Protein AF-X1MPS3-F1 (afdb_monomer_lite)

Foldseek 3Di:
DPPPLLVLLLVVVVPDPPVPDDPVSVVSLVVVLVVQVVPVVQPVLNDSVSSVVVVVVVVVVVVVVVVVVVVVVVVVVVVVVVD

Sequence (83 aa):
MSNNIFKEAKQLLATKPVEEMTEGEVLKVKVVVSLLDILPEFKGLTTLEGLENLDQRLEMMQLLVRLARLLNLLIWLQSLKVR

Secondary structure (DSSP, 8-state):
----HHHHHHHHHHHS-GGGS-HHHHHHHHHHHHHHHHSGGGGGGGSHHHHHHHHHHHHHHHHHHHHHHHHHHHHHHHHHHT-

Organism: NCBI:txid412755

pLDDT: mean 72.01, std 12.5, range [40.25, 92.38]

Structure (mmCIF, N/CA/C/O backbone):
data_AF-X1MPS3-F1
#
_entry.id   AF-X1MPS3-F1
#
loop_
_atom_site.group_PDB
_atom_site.id
_atom_site.type_symbol
_atom_site.label_atom_id
_atom_site.label_alt_id
_atom_site.label_comp_id
_atom_site.label_asym_id
_atom_site.label_entity_id
_atom_site.label_seq_id
_atom_site.pdbx_PDB_ins_code
_atom_site.Cartn_x
_atom_site.Cartn_y
_atom_site.Cartn_z
_atom_site.occupancy
_atom_site.B_iso_or_equiv
_atom_site.auth_seq_id
_atom_site.auth_comp_id
_atom_site.auth_asym_id
_atom_site.auth_atom_id
_atom_site.pdbx_PDB_model_num
ATOM 1 N N . MET A 1 1 ? 3.828 17.013 -2.918 1.00 40.25 1 MET A N 1
ATOM 2 C CA . MET A 1 1 ? 3.169 16.050 -2.012 1.00 40.25 1 MET A CA 1
ATOM 3 C C . MET A 1 1 ? 2.579 14.945 -2.866 1.00 40.25 1 MET A C 1
ATOM 5 O O . MET A 1 1 ? 1.773 15.240 -3.734 1.00 40.25 1 MET A O 1
ATOM 9 N N . SER A 1 2 ? 3.060 13.710 -2.723 1.00 40.72 2 SER A N 1
ATOM 10 C CA . SER A 1 2 ? 2.457 12.553 -3.392 1.00 40.72 2 SER A CA 1
ATOM 11 C C . SER A 1 2 ? 1.279 12.107 -2.532 1.00 40.72 2 SER A C 1
ATOM 13 O O . SER A 1 2 ? 1.506 11.441 -1.526 1.00 40.72 2 SER A O 1
ATOM 15 N N . ASN A 1 3 ? 0.057 12.513 -2.890 1.00 55.97 3 ASN A N 1
ATOM 16 C CA . ASN A 1 3 ? -1.176 12.057 -2.236 1.00 55.97 3 ASN A CA 1
ATOM 17 C C . ASN A 1 3 ? -1.384 10.576 -2.562 1.00 55.97 3 ASN A C 1
ATOM 19 O O . ASN A 1 3 ? -2.086 10.216 -3.506 1.00 55.97 3 ASN A O 1
ATOM 23 N N . ASN A 1 4 ? -0.690 9.710 -1.826 1.00 70.50 4 ASN A N 1
ATOM 24 C CA . ASN A 1 4 ? -0.879 8.277 -1.928 1.00 70.50 4 ASN A CA 1
ATOM 25 C C . ASN A 1 4 ? -2.110 7.916 -1.089 1.00 70.50 4 ASN A C 1
ATOM 27 O O . ASN A 1 4 ? -2.018 7.759 0.127 1.00 70.50 4 ASN A O 1
ATOM 31 N N . ILE A 1 5 ? -3.260 7.808 -1.755 1.00 69.75 5 ILE A N 1
ATOM 32 C CA . ILE A 1 5 ? -4.552 7.414 -1.174 1.00 69.75 5 ILE A CA 1
ATOM 33 C C . ILE A 1 5 ? -4.454 6.143 -0.306 1.00 69.75 5 ILE A C 1
ATOM 35 O O . ILE A 1 5 ? -5.150 6.035 0.700 1.00 69.75 5 ILE A O 1
ATOM 39 N N . PHE A 1 6 ? -3.530 5.229 -0.622 1.00 67.12 6 PHE A N 1
ATOM 40 C CA . PHE A 1 6 ? -3.258 4.029 0.174 1.00 67.12 6 PHE A CA 1
ATOM 41 C C . PHE A 1 6 ? -2.615 4.347 1.535 1.00 67.12 6 PHE A C 1
ATOM 43 O O . PHE A 1 6 ? -2.980 3.753 2.549 1.00 67.12 6 PHE A O 1
ATOM 50 N N . LYS A 1 7 ? -1.703 5.326 1.584 1.00 70.81 7 LYS A N 1
ATOM 51 C CA . LYS A 1 7 ? -1.032 5.776 2.817 1.00 70.81 7 LYS A CA 1
ATOM 52 C C . LYS A 1 7 ? -2.002 6.511 3.742 1.00 70.81 7 LYS A C 1
ATOM 54 O O . LYS A 1 7 ? -1.987 6.286 4.949 1.00 70.81 7 LYS A O 1
ATOM 59 N N . GLU A 1 8 ? -2.885 7.325 3.163 1.00 76.12 8 GLU A N 1
ATOM 60 C CA . GLU A 1 8 ? -3.961 8.002 3.896 1.00 76.12 8 GLU A CA 1
ATOM 61 C C . GLU A 1 8 ? -4.970 7.000 4.476 1.00 76.12 8 GLU A C 1
ATOM 63 O O . GLU A 1 8 ? -5.304 7.081 5.656 1.00 76.12 8 GLU A O 1
ATOM 68 N N . ALA A 1 9 ? -5.411 6.016 3.684 1.00 72.06 9 ALA A N 1
ATOM 69 C CA . ALA A 1 9 ? -6.324 4.975 4.157 1.00 72.06 9 ALA A CA 1
ATOM 70 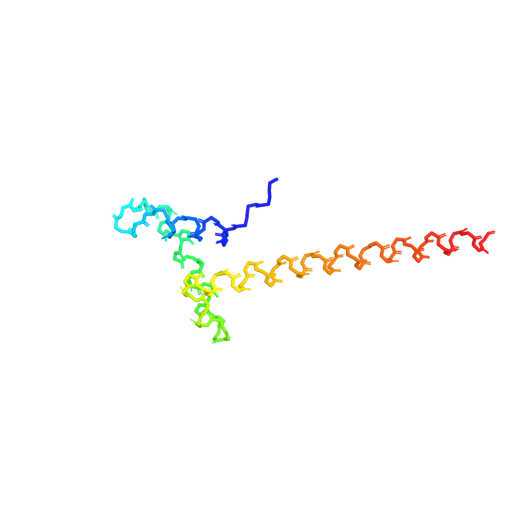C C . ALA A 1 9 ? -5.699 4.110 5.268 1.00 72.06 9 ALA A C 1
ATOM 72 O O . ALA A 1 9 ? -6.370 3.809 6.255 1.00 72.06 9 ALA A O 1
ATOM 73 N N . LYS A 1 10 ? -4.403 3.774 5.160 1.00 72.12 10 LYS A N 1
ATOM 74 C CA . LYS A 1 10 ? -3.659 3.063 6.214 1.00 72.12 10 LYS A CA 1
ATOM 75 C C . LYS A 1 10 ? -3.599 3.876 7.510 1.00 72.12 10 LYS A C 1
ATOM 77 O O . LYS A 1 10 ? -3.861 3.333 8.579 1.00 72.12 10 LYS A O 1
ATOM 82 N N . GLN A 1 11 ? -3.262 5.165 7.429 1.00 78.88 11 GLN A N 1
ATOM 83 C CA . GLN A 1 11 ? -3.214 6.035 8.608 1.00 78.88 11 GLN A CA 1
ATOM 84 C C . GLN A 1 11 ? -4.576 6.155 9.289 1.00 78.88 11 GLN A C 1
ATOM 86 O O . GLN A 1 11 ? -4.633 6.085 10.514 1.00 78.88 11 GLN A O 1
ATOM 91 N N . LEU A 1 12 ? -5.655 6.287 8.514 1.00 79.50 12 LEU A N 1
ATOM 92 C CA . LEU A 1 12 ? -7.019 6.370 9.038 1.00 79.50 12 LEU A CA 1
ATOM 93 C C . LEU A 1 12 ? -7.417 5.100 9.796 1.00 79.50 12 LEU A C 1
ATOM 95 O O . LEU A 1 12 ? -7.849 5.195 10.940 1.00 79.50 12 LEU A O 1
ATOM 99 N N . LEU A 1 13 ? -7.189 3.922 9.207 1.00 73.12 13 LEU A N 1
ATOM 100 C CA . LEU A 1 13 ? -7.457 2.633 9.859 1.00 73.12 13 LEU A CA 1
ATOM 101 C C . LEU A 1 13 ? -6.609 2.399 11.119 1.00 73.12 13 LEU A C 1
ATOM 103 O O . LEU A 1 13 ? -7.045 1.698 12.026 1.00 73.12 13 LEU A O 1
ATOM 107 N N . ALA A 1 14 ? -5.404 2.971 11.183 1.00 76.19 14 ALA A N 1
ATOM 108 C CA . ALA A 1 14 ? -4.515 2.837 12.335 1.00 76.19 14 ALA A CA 1
ATOM 109 C C . ALA A 1 14 ? -4.842 3.807 13.485 1.00 76.19 14 ALA A C 1
ATOM 111 O O . ALA A 1 14 ? -4.427 3.559 14.615 1.00 76.19 14 ALA A O 1
ATOM 112 N N . THR A 1 15 ? -5.530 4.922 13.213 1.00 81.56 15 THR A N 1
ATOM 113 C CA . THR A 1 15 ? -5.771 5.979 14.215 1.00 81.56 15 THR A CA 1
ATOM 114 C C . THR A 1 15 ? -7.143 5.920 14.858 1.00 81.56 15 THR A C 1
ATOM 116 O O . THR A 1 15 ? -7.267 6.320 16.013 1.00 81.56 15 THR A O 1
ATOM 119 N N . LYS A 1 16 ? -8.166 5.449 14.143 1.00 78.00 16 LYS A N 1
ATOM 120 C CA . LYS A 1 16 ? -9.529 5.376 14.672 1.00 78.00 16 LYS A CA 1
ATOM 121 C C . LYS A 1 16 ? -10.322 4.241 14.028 1.00 78.00 16 LYS A C 1
ATOM 123 O O . LYS A 1 16 ? -10.072 3.909 12.866 1.00 78.00 16 LYS A O 1
ATOM 128 N N . PRO A 1 17 ? -11.271 3.642 14.761 1.00 75.00 17 PRO A N 1
ATOM 129 C CA . PRO A 1 17 ? -12.147 2.622 14.210 1.00 75.00 17 PRO A CA 1
ATOM 130 C C . PRO A 1 17 ? -13.125 3.237 13.194 1.00 75.00 17 PRO A C 1
ATOM 132 O O . PRO A 1 17 ? -13.378 4.444 13.193 1.00 75.00 17 PRO A O 1
ATOM 135 N N . VAL A 1 18 ? -13.653 2.412 12.284 1.00 70.88 18 VAL A N 1
ATOM 136 C CA . VAL A 1 18 ? -14.467 2.876 11.143 1.00 70.88 18 VAL A CA 1
ATOM 137 C C . VAL A 1 18 ? -15.755 3.567 11.602 1.00 70.88 18 VAL A C 1
ATOM 139 O O . VAL A 1 18 ? -16.232 4.463 10.908 1.00 70.88 18 VAL A O 1
ATOM 142 N N . GLU A 1 19 ? -16.291 3.222 12.778 1.00 72.88 19 GLU A N 1
ATOM 143 C CA . GLU A 1 19 ? -17.490 3.865 13.331 1.00 72.88 19 GLU A CA 1
ATOM 144 C C . GLU A 1 19 ? -17.270 5.340 13.713 1.00 72.88 19 GLU A C 1
ATOM 146 O O . GLU A 1 19 ? -18.226 6.110 13.761 1.00 72.88 19 GLU A O 1
ATOM 151 N N . GLU A 1 20 ? -16.021 5.749 13.950 1.00 78.25 20 GLU A N 1
ATOM 152 C CA . GLU A 1 20 ? -15.638 7.124 14.306 1.00 78.25 20 GLU A CA 1
ATOM 153 C C . GLU A 1 20 ? -15.144 7.937 13.093 1.00 78.25 20 GLU A C 1
ATOM 155 O O . GLU A 1 20 ? -14.714 9.090 13.218 1.00 78.25 20 GLU A O 1
ATOM 160 N N . MET A 1 21 ? -15.168 7.343 11.897 1.00 81.88 21 MET A N 1
ATOM 161 C CA . MET A 1 21 ? -14.743 7.999 10.665 1.00 81.88 21 MET A CA 1
ATOM 162 C C . MET A 1 21 ? -15.867 8.838 10.058 1.00 81.88 21 MET A C 1
ATOM 164 O O . MET A 1 21 ? -17.036 8.458 10.038 1.00 81.88 21 MET A O 1
ATOM 168 N N . THR A 1 22 ? -15.498 9.981 9.487 1.00 84.31 22 THR A N 1
ATOM 169 C CA . THR A 1 22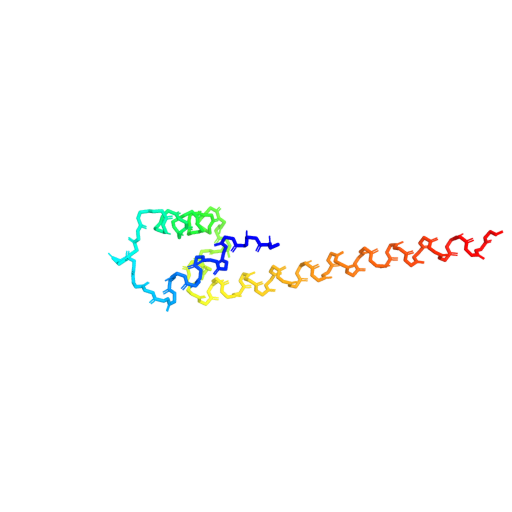 ? -16.413 10.785 8.673 1.00 84.31 22 THR A CA 1
ATOM 170 C C . THR A 1 22 ? -16.727 10.077 7.359 1.00 84.31 22 THR A C 1
ATOM 172 O O . THR A 1 22 ? -15.941 9.275 6.852 1.00 84.31 22 THR A O 1
ATOM 175 N N . GLU A 1 23 ? -17.857 10.420 6.748 1.00 75.19 23 GLU A N 1
ATOM 176 C CA . GLU A 1 23 ? -18.329 9.788 5.511 1.00 75.19 23 GLU A CA 1
ATOM 177 C C . GLU A 1 23 ? -17.286 9.843 4.375 1.00 75.19 23 GLU A C 1
ATOM 179 O O . GLU A 1 23 ? -17.093 8.867 3.651 1.00 75.19 23 GLU A O 1
ATOM 184 N N . GLY A 1 24 ? -16.532 10.946 4.275 1.00 75.75 24 GLY A 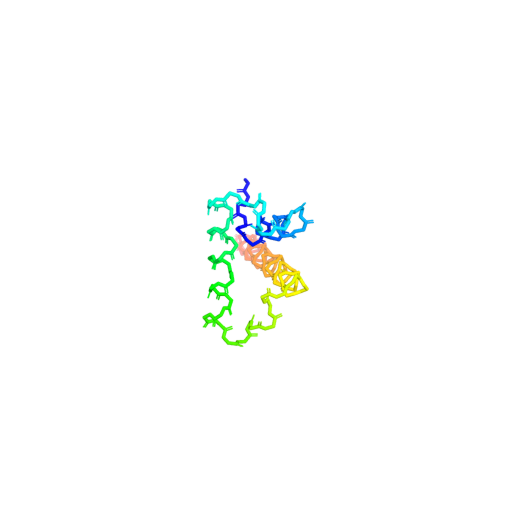N 1
ATOM 185 C CA . GLY A 1 24 ? -15.447 11.103 3.300 1.00 75.75 24 GLY A CA 1
ATOM 186 C C . GLY A 1 24 ? -14.220 10.223 3.576 1.00 75.75 24 GLY A C 1
ATOM 187 O O . GLY A 1 24 ? -13.584 9.741 2.639 1.00 75.75 24 GLY A O 1
ATOM 188 N N . GLU A 1 25 ? -13.892 9.972 4.844 1.00 76.19 25 GLU A N 1
ATOM 189 C CA . GLU A 1 25 ? -12.804 9.069 5.247 1.00 76.19 25 GLU A CA 1
ATOM 190 C C . GLU A 1 25 ? -13.190 7.607 4.999 1.00 76.19 25 GLU A C 1
ATOM 192 O O . GLU A 1 25 ? -12.404 6.849 4.426 1.00 76.19 25 GLU A O 1
ATOM 197 N N . VAL A 1 26 ? -14.435 7.241 5.325 1.00 73.50 26 VAL A N 1
ATOM 198 C CA . VAL A 1 26 ? -14.997 5.918 5.019 1.00 73.50 26 VAL A CA 1
ATOM 199 C C . VAL A 1 26 ? -14.974 5.661 3.516 1.00 73.50 26 VAL A C 1
ATOM 201 O O . VAL A 1 26 ? -14.613 4.566 3.088 1.00 73.50 26 VAL A O 1
ATOM 204 N N . LEU A 1 27 ? -15.311 6.660 2.695 1.00 71.94 27 LEU A N 1
ATOM 205 C CA . LEU A 1 27 ? -15.261 6.543 1.238 1.00 71.94 27 LEU A CA 1
ATOM 206 C C . LEU A 1 27 ? -13.840 6.287 0.728 1.00 71.94 27 LEU A C 1
ATOM 208 O O . LEU A 1 27 ? -13.655 5.422 -0.122 1.00 71.94 27 LEU A O 1
ATOM 212 N N . LYS A 1 28 ? -12.826 6.972 1.271 1.00 73.25 28 LYS A N 1
ATOM 213 C CA . LYS A 1 28 ? -11.418 6.727 0.908 1.00 73.25 28 LYS A CA 1
ATOM 214 C C . LYS A 1 28 ? -10.983 5.303 1.243 1.00 73.25 28 LYS A C 1
ATOM 216 O O . LYS A 1 28 ? -10.380 4.638 0.403 1.00 73.25 28 LYS A O 1
ATOM 221 N N . VAL A 1 29 ? -11.329 4.819 2.435 1.00 71.31 29 VAL A N 1
ATOM 222 C CA . VAL A 1 29 ? -11.030 3.444 2.857 1.00 71.31 29 VAL A CA 1
ATOM 223 C C . VAL A 1 29 ? -11.775 2.438 1.974 1.00 71.31 29 VAL A C 1
ATOM 225 O O . VAL A 1 29 ? -11.157 1.511 1.457 1.00 71.31 29 VAL A O 1
ATOM 228 N N . LYS A 1 30 ? -13.072 2.648 1.707 1.00 67.31 30 LYS A N 1
ATOM 229 C CA . LYS A 1 30 ? -13.878 1.781 0.830 1.00 67.31 30 LYS A CA 1
ATOM 230 C C . LYS A 1 30 ? -13.373 1.745 -0.605 1.00 67.31 30 LYS A C 1
ATOM 232 O O . LYS A 1 30 ? -13.395 0.678 -1.206 1.00 67.31 30 LYS A O 1
ATOM 237 N N . VAL A 1 31 ? -12.924 2.870 -1.160 1.00 69.94 31 VAL A N 1
ATOM 238 C CA . VAL A 1 31 ? -12.338 2.926 -2.508 1.00 69.94 31 VAL A CA 1
ATOM 239 C C . VAL A 1 31 ? -11.062 2.093 -2.562 1.00 69.94 31 VAL A C 1
ATOM 241 O O . VAL A 1 31 ? -10.895 1.308 -3.490 1.00 69.94 31 VAL A O 1
ATOM 244 N N . VAL A 1 32 ? -10.198 2.199 -1.551 1.00 68.00 32 VAL A N 1
ATOM 245 C CA . VAL A 1 32 ? -8.983 1.380 -1.460 1.00 68.00 32 VAL A CA 1
ATOM 246 C C . VAL A 1 32 ? -9.327 -0.103 -1.323 1.00 68.00 32 VAL A C 1
ATOM 248 O O . VAL A 1 32 ? -8.806 -0.908 -2.085 1.00 68.00 32 VAL A O 1
ATOM 251 N N . VAL A 1 33 ? -10.251 -0.469 -0.432 1.00 65.81 33 VAL A N 1
ATOM 252 C CA . VAL A 1 33 ? -10.703 -1.862 -0.262 1.00 65.81 33 VAL A CA 1
ATOM 253 C C . VAL A 1 33 ? -11.333 -2.408 -1.547 1.00 65.81 33 VAL A C 1
ATOM 255 O O . VAL A 1 33 ? -10.994 -3.504 -1.976 1.00 65.81 33 VAL A O 1
ATOM 258 N N . SER A 1 34 ? -12.177 -1.624 -2.221 1.00 63.38 34 SER A N 1
ATOM 259 C CA . SER A 1 34 ? -12.825 -2.032 -3.476 1.00 63.38 34 SER A CA 1
ATOM 260 C C . SER A 1 34 ? -11.812 -2.218 -4.608 1.00 63.38 34 SER A C 1
ATOM 262 O O . SER A 1 34 ? -11.924 -3.160 -5.384 1.00 63.38 34 SER A O 1
ATOM 264 N N . LEU A 1 35 ? -10.794 -1.354 -4.698 1.00 63.50 35 LEU A N 1
ATOM 265 C CA . LEU A 1 35 ? -9.695 -1.515 -5.657 1.00 63.50 35 LEU A CA 1
ATOM 266 C C . LEU A 1 35 ? -8.892 -2.799 -5.405 1.00 63.50 35 LEU A C 1
ATOM 268 O O . LEU A 1 35 ? -8.412 -3.411 -6.358 1.00 63.50 35 LEU A O 1
ATOM 272 N N . LEU A 1 36 ? -8.771 -3.219 -4.144 1.00 58.88 36 LEU A N 1
ATOM 273 C CA . LEU A 1 36 ? -8.109 -4.465 -3.759 1.00 58.88 36 LEU A CA 1
ATOM 274 C C . LEU A 1 36 ? -8.976 -5.701 -4.022 1.00 58.88 36 LEU A C 1
ATOM 276 O O . LEU A 1 36 ? -8.436 -6.735 -4.398 1.00 58.88 36 LEU A O 1
ATOM 280 N N . ASP A 1 37 ? -10.301 -5.591 -3.904 1.00 55.59 37 ASP A N 1
ATOM 281 C CA . ASP A 1 37 ? -11.243 -6.665 -4.255 1.00 55.59 37 ASP A CA 1
ATOM 282 C C . ASP A 1 37 ? -11.318 -6.927 -5.770 1.00 55.59 37 ASP A C 1
ATOM 284 O O . ASP A 1 37 ? -11.517 -8.068 -6.191 1.00 55.59 37 ASP A O 1
ATOM 288 N N . ILE A 1 38 ? -11.137 -5.892 -6.602 1.00 55.47 38 ILE A N 1
ATOM 289 C CA . ILE A 1 38 ? -11.124 -6.013 -8.074 1.00 55.47 38 ILE A CA 1
ATOM 290 C C . ILE A 1 38 ? -9.885 -6.777 -8.568 1.00 55.47 38 ILE A C 1
ATOM 292 O O . ILE A 1 38 ? -9.913 -7.377 -9.644 1.00 55.47 38 ILE A O 1
ATOM 296 N N . LEU A 1 39 ? -8.806 -6.789 -7.786 1.00 54.59 39 LEU A N 1
ATOM 297 C CA . LEU A 1 39 ? -7.596 -7.536 -8.089 1.00 54.59 39 LEU A CA 1
ATOM 298 C C . LEU A 1 39 ? -7.562 -8.802 -7.214 1.00 54.59 39 LEU A C 1
ATOM 300 O O . LEU A 1 39 ? -7.079 -8.747 -6.088 1.00 54.59 39 LEU A O 1
ATO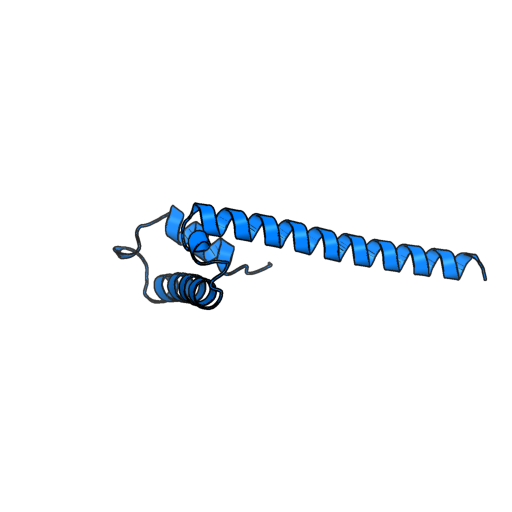M 304 N N . PRO A 1 40 ? -8.035 -9.967 -7.696 1.00 53.66 40 PRO A N 1
ATOM 305 C CA . PRO A 1 40 ? -8.138 -11.186 -6.882 1.00 53.66 40 PRO A CA 1
ATOM 306 C C . PRO A 1 40 ? -6.796 -11.659 -6.293 1.00 53.66 40 PRO A C 1
ATOM 308 O O . PRO A 1 40 ? -6.780 -12.340 -5.271 1.00 53.66 40 PRO A O 1
ATOM 311 N N . GLU A 1 41 ? -5.673 -11.242 -6.881 1.00 52.59 41 GLU A N 1
ATOM 312 C CA . GLU A 1 41 ? -4.304 -11.465 -6.386 1.00 52.59 41 GLU A CA 1
ATOM 313 C C . GLU A 1 41 ? -3.977 -10.647 -5.114 1.00 52.59 41 GLU A C 1
ATOM 315 O O . GLU A 1 41 ? -3.024 -10.944 -4.398 1.00 52.59 41 GLU A O 1
ATOM 320 N N . PHE A 1 42 ? -4.788 -9.627 -4.816 1.00 49.75 42 PHE A N 1
ATOM 321 C CA . PHE A 1 42 ? -4.626 -8.647 -3.741 1.00 49.75 42 PHE A CA 1
ATOM 322 C C . PHE A 1 42 ? -5.703 -8.781 -2.656 1.00 4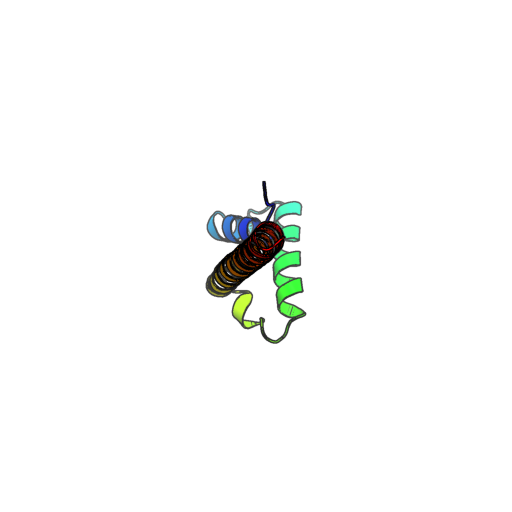9.75 42 PHE A C 1
ATOM 324 O O . PHE A 1 42 ? -5.782 -7.955 -1.751 1.00 49.75 42 PHE A O 1
ATOM 331 N N . LYS A 1 43 ? -6.501 -9.854 -2.678 1.00 49.56 43 LYS A N 1
ATOM 332 C CA . LYS A 1 43 ? -7.571 -10.092 -1.697 1.00 49.56 43 LYS A CA 1
ATOM 333 C C . LYS A 1 43 ? -7.051 -10.170 -0.256 1.00 49.56 43 LYS A C 1
ATOM 335 O O . LYS A 1 43 ? -7.666 -9.631 0.658 1.00 49.56 43 LYS A O 1
ATOM 340 N N . GLY A 1 44 ? -5.873 -10.768 -0.064 1.00 51.34 44 GLY A N 1
ATOM 341 C CA . GLY A 1 44 ? -5.158 -10.776 1.220 1.00 51.34 44 GLY A CA 1
ATOM 342 C C . GLY A 1 44 ? -4.553 -9.423 1.604 1.00 51.34 44 GLY A C 1
ATOM 343 O O . GLY A 1 44 ? -4.090 -9.263 2.729 1.00 51.34 44 GLY A O 1
ATOM 344 N N . LEU A 1 45 ? -4.572 -8.448 0.688 1.00 51.59 45 LEU A N 1
ATOM 345 C CA . LEU A 1 45 ? -4.000 -7.122 0.879 1.00 51.59 45 LEU A CA 1
ATOM 346 C C . LEU A 1 45 ? -5.009 -6.089 1.423 1.00 51.59 45 LEU A C 1
ATOM 348 O O . LEU A 1 45 ? -4.647 -4.949 1.695 1.00 51.59 45 LEU A O 1
ATOM 352 N N . THR A 1 46 ? -6.263 -6.510 1.618 1.00 56.00 46 THR A N 1
ATOM 353 C CA . THR A 1 46 ? -7.340 -5.746 2.277 1.00 56.00 46 THR A CA 1
ATOM 354 C C . THR A 1 46 ? -7.165 -5.642 3.797 1.00 56.00 46 THR A C 1
ATOM 356 O O . THR A 1 46 ? -7.849 -4.852 4.447 1.00 56.00 46 THR A O 1
ATOM 359 N N . THR A 1 47 ? -6.241 -6.414 4.373 1.00 63.28 47 THR A N 1
ATOM 360 C CA . THR A 1 47 ? -5.828 -6.315 5.776 1.00 63.28 47 THR A CA 1
ATOM 361 C C . THR A 1 47 ? -4.767 -5.223 5.960 1.00 63.28 47 THR A C 1
ATOM 363 O O . THR A 1 47 ? -4.146 -4.754 5.006 1.00 63.28 47 THR A O 1
ATOM 366 N N . LEU A 1 48 ? -4.522 -4.812 7.206 1.00 61.34 48 LEU A N 1
ATOM 367 C CA . LEU A 1 48 ? -3.515 -3.797 7.550 1.00 61.34 48 LEU A CA 1
ATOM 368 C C . LEU A 1 48 ? -2.093 -4.209 7.107 1.00 61.34 48 LEU A C 1
ATOM 370 O O . LEU A 1 48 ? -1.356 -3.402 6.540 1.00 61.34 48 LEU A O 1
ATOM 374 N N . GLU A 1 49 ? -1.757 -5.488 7.287 1.00 63.09 49 GLU A N 1
ATOM 375 C CA . GLU A 1 49 ? -0.530 -6.137 6.791 1.00 63.09 49 GLU A CA 1
ATOM 376 C C . GLU A 1 49 ? -0.464 -6.133 5.256 1.00 63.09 49 GLU A C 1
ATOM 378 O O . GLU A 1 49 ? 0.577 -5.932 4.626 1.00 63.09 49 GLU A O 1
ATOM 383 N N . GLY A 1 50 ? -1.629 -6.283 4.645 1.00 65.19 50 GLY A N 1
ATOM 384 C CA . GLY A 1 50 ? -1.831 -6.181 3.226 1.00 65.19 50 GLY A CA 1
ATOM 385 C C . GLY A 1 50 ? -1.485 -4.833 2.610 1.00 65.19 50 GLY A C 1
ATOM 386 O O . GLY A 1 50 ? -0.722 -4.725 1.645 1.00 65.19 50 GLY A O 1
ATOM 387 N N . LEU A 1 51 ? -2.013 -3.781 3.221 1.00 64.44 51 LEU A N 1
ATOM 388 C CA . LEU A 1 51 ? -1.711 -2.405 2.853 1.00 64.44 51 LEU A CA 1
ATOM 389 C C . LEU A 1 51 ? -0.223 -2.077 3.053 1.00 64.44 51 LEU A C 1
ATOM 391 O O . LEU A 1 51 ? 0.338 -1.316 2.266 1.00 64.44 51 LEU A O 1
ATOM 395 N N . GLU A 1 52 ? 0.443 -2.677 4.047 1.00 65.12 52 GLU A N 1
ATOM 396 C CA . GLU A 1 52 ? 1.897 -2.549 4.232 1.00 65.12 52 GLU A CA 1
ATOM 397 C C . GLU A 1 52 ? 2.711 -3.132 3.090 1.00 65.12 52 GLU A C 1
ATOM 399 O O . GLU A 1 52 ? 3.617 -2.475 2.570 1.00 65.12 52 GLU A O 1
ATOM 404 N N . ASN A 1 53 ? 2.371 -4.349 2.677 1.00 68.69 53 ASN A N 1
ATOM 405 C CA . ASN A 1 53 ? 3.070 -5.033 1.597 1.00 68.69 53 ASN A CA 1
ATOM 406 C C . ASN A 1 53 ? 2.922 -4.266 0.270 1.00 68.69 53 ASN A C 1
ATOM 408 O O . ASN A 1 53 ? 3.858 -4.176 -0.527 1.00 68.69 53 ASN A O 1
ATOM 412 N N . LEU A 1 54 ? 1.756 -3.652 0.051 1.00 68.62 54 LEU A N 1
ATOM 413 C CA . LEU A 1 54 ? 1.502 -2.783 -1.096 1.00 68.62 54 LEU A CA 1
ATOM 414 C C . LEU A 1 54 ? 2.316 -1.499 -1.082 1.00 68.62 54 LEU A C 1
ATOM 416 O O . LEU A 1 54 ? 2.911 -1.171 -2.107 1.00 68.62 54 LEU A O 1
ATOM 420 N N . ASP A 1 55 ? 2.349 -0.782 0.043 1.00 68.88 55 ASP A N 1
ATOM 421 C CA . ASP A 1 55 ? 3.112 0.466 0.152 1.00 68.88 55 ASP A CA 1
ATOM 422 C C . ASP A 1 55 ? 4.608 0.197 -0.091 1.00 68.88 55 ASP A C 1
ATOM 424 O O . ASP A 1 55 ? 5.236 0.893 -0.888 1.00 68.88 55 ASP A O 1
ATOM 428 N N . GLN A 1 56 ? 5.151 -0.899 0.460 1.00 73.94 56 GLN A N 1
ATOM 429 C CA . GLN A 1 56 ? 6.533 -1.324 0.195 1.00 73.94 56 GLN A CA 1
ATOM 430 C C . GLN A 1 56 ? 6.786 -1.669 -1.278 1.00 73.94 56 GLN A C 1
ATOM 432 O O . GLN A 1 56 ? 7.791 -1.247 -1.858 1.00 73.94 56 GLN A O 1
ATOM 437 N N . ARG A 1 57 ? 5.884 -2.425 -1.918 1.00 74.94 57 ARG A N 1
ATOM 438 C CA . ARG A 1 57 ? 6.012 -2.772 -3.344 1.00 74.94 57 ARG A CA 1
ATOM 439 C C . ARG A 1 57 ? 5.941 -1.535 -4.235 1.00 74.94 57 ARG A C 1
ATOM 441 O O . ARG A 1 57 ? 6.709 -1.435 -5.193 1.00 74.94 57 ARG A O 1
ATOM 448 N N . LEU A 1 58 ? 5.070 -0.583 -3.907 1.00 74.00 58 LEU A N 1
ATOM 449 C CA . LEU A 1 58 ? 4.951 0.700 -4.600 1.00 74.00 58 LEU A CA 1
ATOM 450 C C . LEU A 1 58 ? 6.217 1.548 -4.452 1.00 74.00 58 LEU A C 1
ATOM 452 O O . LEU A 1 58 ? 6.714 2.067 -5.453 1.00 74.00 58 LEU A O 1
ATOM 456 N N . GLU A 1 59 ? 6.772 1.663 -3.246 1.00 76.50 59 GLU A N 1
ATOM 457 C CA . GLU A 1 59 ? 8.027 2.388 -3.009 1.00 76.50 59 GLU A CA 1
ATOM 458 C C . GLU A 1 59 ? 9.193 1.770 -3.789 1.00 76.50 59 GLU A C 1
ATOM 460 O O . GLU A 1 59 ? 9.944 2.481 -4.465 1.00 76.50 59 GLU A O 1
ATOM 465 N N . MET A 1 60 ? 9.300 0.441 -3.781 1.00 78.56 60 MET A N 1
ATOM 466 C CA . MET A 1 60 ? 10.317 -0.282 -4.540 1.00 78.56 60 MET A CA 1
ATOM 467 C C . MET A 1 60 ? 10.161 -0.063 -6.054 1.00 78.56 60 MET A C 1
ATOM 469 O O . MET A 1 60 ? 11.142 0.201 -6.751 1.00 78.56 60 MET A O 1
ATOM 473 N N . MET A 1 61 ? 8.931 -0.087 -6.574 1.00 76.50 61 MET A N 1
ATOM 474 C CA . MET A 1 61 ? 8.662 0.164 -7.992 1.00 76.50 61 MET A CA 1
ATOM 475 C C . MET A 1 61 ? 8.999 1.612 -8.391 1.00 76.50 61 MET A C 1
ATOM 477 O O . MET A 1 61 ? 9.603 1.843 -9.440 1.00 76.50 61 MET A O 1
ATOM 481 N N . GLN A 1 62 ? 8.701 2.596 -7.536 1.00 76.19 62 GLN A N 1
ATOM 482 C CA . GLN A 1 62 ? 9.112 3.988 -7.756 1.00 76.19 62 GLN A CA 1
ATOM 483 C C . GLN A 1 62 ? 10.638 4.146 -7.776 1.00 76.19 62 GLN A C 1
ATOM 485 O O . GLN A 1 62 ? 11.165 4.908 -8.594 1.00 76.19 62 GLN A O 1
ATOM 490 N N . LEU A 1 63 ? 11.354 3.430 -6.906 1.00 85.06 63 LEU A N 1
ATOM 491 C CA . LEU A 1 63 ? 12.814 3.428 -6.878 1.00 85.06 63 LEU A CA 1
ATOM 492 C C . LEU A 1 63 ? 13.392 2.885 -8.193 1.00 85.06 63 LEU A C 1
ATOM 494 O O . LEU A 1 63 ? 14.261 3.521 -8.791 1.00 85.06 63 LEU A O 1
ATOM 498 N N . LEU A 1 64 ? 12.855 1.767 -8.690 1.00 80.81 64 LEU A N 1
ATOM 499 C CA . LEU A 1 64 ? 13.257 1.173 -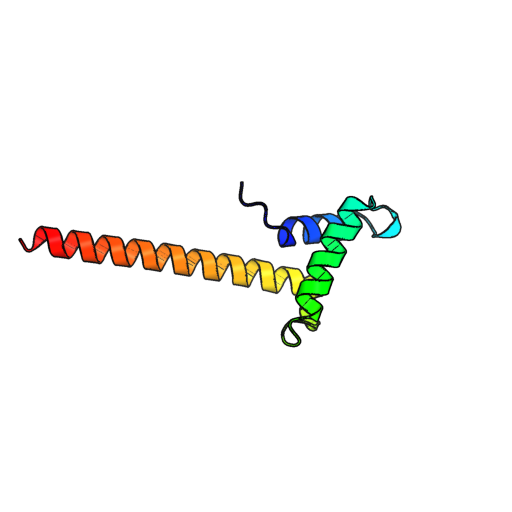9.969 1.00 80.81 64 LEU A CA 1
ATOM 500 C C . LEU A 1 64 ? 13.036 2.133 -11.144 1.00 80.81 64 LEU A C 1
ATOM 502 O O . LEU A 1 64 ? 13.923 2.297 -11.980 1.00 80.81 64 LEU A O 1
ATOM 506 N N . VAL A 1 65 ? 11.900 2.837 -11.181 1.00 86.50 65 VAL A N 1
ATOM 507 C CA . VAL A 1 65 ? 11.628 3.852 -12.214 1.00 86.50 65 VAL A CA 1
ATOM 508 C C . VAL A 1 65 ? 12.640 5.001 -12.152 1.00 86.50 65 VAL A C 1
ATOM 510 O O . VAL A 1 65 ? 13.104 5.473 -13.192 1.00 86.50 65 VAL A O 1
ATOM 513 N N . ARG A 1 66 ? 13.015 5.460 -10.951 1.00 88.19 66 ARG A N 1
ATOM 514 C CA . ARG A 1 66 ? 14.042 6.505 -10.785 1.00 88.19 66 ARG A CA 1
ATOM 515 C C . ARG A 1 66 ? 15.411 6.031 -11.273 1.00 88.19 66 ARG A C 1
ATOM 517 O O . ARG A 1 66 ? 16.065 6.764 -12.011 1.00 88.19 66 ARG A O 1
ATOM 524 N N . LEU A 1 67 ? 15.814 4.812 -10.917 1.00 89.62 67 LEU A N 1
ATOM 525 C CA . LEU A 1 67 ? 17.073 4.214 -11.371 1.00 89.62 67 LEU A CA 1
ATOM 526 C C . LEU A 1 67 ? 17.109 4.051 -12.893 1.00 89.62 67 LEU A C 1
ATOM 528 O O . LEU A 1 67 ? 18.100 4.416 -13.519 1.00 89.62 67 LEU A O 1
ATOM 532 N N . ALA A 1 68 ? 16.013 3.592 -13.502 1.00 88.38 68 ALA A N 1
ATOM 533 C CA . ALA A 1 68 ? 15.902 3.477 -14.953 1.00 88.38 68 ALA A CA 1
ATOM 534 C C . ALA A 1 68 ? 16.076 4.837 -15.650 1.00 88.38 68 ALA A C 1
ATOM 536 O O . ALA A 1 68 ? 16.794 4.937 -16.643 1.00 88.38 68 ALA A O 1
ATOM 537 N N . ARG A 1 69 ? 15.481 5.910 -15.108 1.00 90.56 69 ARG A N 1
ATOM 538 C CA . ARG A 1 69 ? 15.664 7.274 -15.637 1.00 90.56 69 ARG A CA 1
ATOM 539 C C . ARG A 1 69 ? 17.109 7.756 -15.520 1.00 90.56 69 ARG A C 1
ATOM 541 O O . ARG A 1 69 ? 17.617 8.350 -16.466 1.00 90.56 69 ARG A O 1
ATOM 548 N N . LEU A 1 70 ? 17.771 7.488 -14.393 1.00 91.62 70 LEU A N 1
ATOM 549 C CA . LEU A 1 70 ? 19.181 7.841 -14.193 1.00 91.62 70 LEU A CA 1
ATOM 550 C C . LEU A 1 70 ? 20.097 7.084 -15.158 1.00 91.62 70 LEU A C 1
ATOM 552 O O . LEU A 1 70 ? 20.960 7.697 -15.777 1.00 91.62 70 LEU A O 1
ATOM 556 N N . LEU A 1 71 ? 19.876 5.781 -15.339 1.00 91.38 71 LEU A N 1
ATOM 557 C CA . LEU A 1 71 ? 20.604 4.975 -16.321 1.00 91.38 71 LEU A CA 1
ATOM 558 C C . LEU A 1 71 ? 20.441 5.535 -17.734 1.00 91.38 71 LEU A C 1
ATOM 560 O O . LEU A 1 71 ? 21.426 5.694 -18.449 1.00 91.38 71 LEU A O 1
ATOM 564 N N . ASN A 1 72 ? 19.217 5.902 -18.113 1.00 92.38 72 ASN A N 1
ATOM 565 C CA . ASN A 1 72 ? 18.954 6.468 -19.432 1.00 92.38 72 ASN A CA 1
ATOM 566 C C . ASN A 1 72 ? 19.676 7.815 -19.634 1.00 92.38 72 ASN A C 1
ATOM 568 O O . ASN A 1 72 ? 20.250 8.068 -20.691 1.00 92.38 72 ASN A O 1
ATOM 572 N N . LEU A 1 73 ? 19.723 8.654 -18.592 1.00 91.38 73 LEU A N 1
ATOM 573 C CA . LEU A 1 73 ? 20.481 9.908 -18.600 1.00 91.38 73 LEU A CA 1
ATOM 574 C C . LEU A 1 73 ? 21.993 9.664 -18.742 1.00 91.38 73 LEU A C 1
ATOM 576 O O . LEU A 1 73 ? 22.663 10.362 -19.500 1.00 91.38 73 LEU A O 1
ATOM 580 N N . LEU A 1 74 ? 22.534 8.665 -18.041 1.00 91.44 74 LEU A N 1
ATOM 581 C CA . LEU A 1 74 ? 23.950 8.301 -18.119 1.00 91.44 74 LEU A CA 1
ATOM 582 C C . LEU A 1 74 ? 24.333 7.800 -19.514 1.00 91.44 74 LEU A C 1
ATOM 584 O O . LEU A 1 74 ? 25.372 8.201 -20.035 1.00 91.44 74 LEU A O 1
ATOM 588 N N . ILE A 1 75 ? 23.487 6.973 -20.136 1.00 90.12 75 ILE A N 1
ATOM 589 C CA . ILE A 1 75 ? 23.677 6.505 -21.517 1.00 90.12 75 ILE A CA 1
ATOM 590 C C . ILE A 1 75 ? 23.688 7.696 -22.481 1.00 90.12 75 ILE A C 1
ATOM 592 O O . ILE A 1 75 ? 24.576 7.801 -23.328 1.00 90.12 75 ILE A O 1
ATOM 596 N N . TRP A 1 76 ? 22.747 8.628 -22.322 1.00 92.06 76 TRP A N 1
ATOM 597 C CA . TRP A 1 76 ? 22.699 9.840 -23.135 1.00 92.06 76 TRP A CA 1
ATOM 598 C C . TRP A 1 76 ? 23.969 10.697 -22.976 1.00 92.06 76 TRP A C 1
ATOM 600 O O . TRP A 1 76 ? 24.581 11.073 -23.976 1.00 92.06 76 TRP A O 1
ATOM 610 N N . LEU A 1 77 ? 24.442 10.929 -21.748 1.00 90.38 77 LEU A N 1
ATOM 611 C CA . LEU A 1 77 ? 25.685 11.670 -21.486 1.00 90.38 77 LEU A CA 1
ATOM 612 C C . LEU A 1 77 ? 26.926 10.979 -22.070 1.00 90.38 77 LEU A C 1
ATOM 614 O O . LEU A 1 77 ? 27.794 11.647 -22.632 1.00 90.38 77 LEU A O 1
ATOM 618 N N . GLN A 1 78 ? 27.007 9.650 -21.970 1.00 85.69 78 GLN A N 1
ATOM 619 C CA . GLN A 1 78 ? 28.070 8.857 -22.596 1.00 85.69 78 GLN A CA 1
ATOM 620 C C . GLN A 1 78 ? 28.058 9.036 -24.120 1.00 85.69 78 GLN A C 1
ATOM 622 O O . GLN A 1 78 ? 29.101 9.292 -24.714 1.00 85.69 78 GLN A O 1
ATOM 627 N N . SER A 1 79 ? 26.878 8.990 -24.746 1.00 84.56 79 SER A N 1
ATOM 628 C CA . SER A 1 79 ? 26.738 9.172 -26.197 1.00 84.56 79 SER A CA 1
ATOM 629 C C . SER A 1 79 ? 27.132 10.574 -26.681 1.00 84.56 79 SER A C 1
ATOM 631 O O . SER A 1 79 ? 27.626 10.720 -27.797 1.00 84.56 79 SER A O 1
ATOM 633 N N . LEU A 1 80 ? 26.969 11.595 -25.832 1.00 83.69 80 LEU A N 1
ATOM 634 C CA . LEU A 1 80 ? 27.372 12.970 -26.125 1.00 83.69 80 LEU A CA 1
ATOM 635 C C . LEU A 1 80 ? 28.893 13.161 -26.064 1.00 83.69 80 LEU A C 1
ATOM 637 O O . LEU A 1 80 ? 29.429 13.981 -26.794 1.00 83.69 80 LEU A O 1
ATOM 641 N N . LYS A 1 81 ? 29.576 12.413 -25.189 1.00 73.19 81 LYS A N 1
ATOM 642 C CA . LYS A 1 81 ? 31.027 12.504 -24.955 1.00 73.19 81 LYS A CA 1
ATOM 643 C C . LYS A 1 81 ? 31.865 11.784 -26.023 1.00 73.19 81 LYS A C 1
ATOM 645 O O . LYS A 1 81 ? 33.073 11.978 -26.083 1.00 73.19 81 LYS A O 1
ATOM 650 N N . VAL A 1 82 ? 31.230 10.916 -26.813 1.00 65.94 82 VAL A N 1
ATOM 651 C CA . VAL A 1 82 ? 31.852 10.131 -27.896 1.00 65.94 82 VAL A CA 1
ATOM 652 C C . VAL A 1 82 ? 31.764 10.857 -29.256 1.00 65.94 82 VAL A C 1
ATOM 654 O O . VAL A 1 82 ? 32.352 10.397 -30.232 1.00 65.94 82 VAL A O 1
ATOM 657 N N . ARG A 1 83 ? 31.068 12.000 -29.326 1.00 54.81 83 ARG A N 1
ATOM 658 C CA . ARG A 1 83 ? 31.115 12.950 -30.452 1.00 54.81 83 ARG A CA 1
ATOM 659 C C . ARG A 1 83 ? 32.072 14.094 -30.150 1.00 54.81 83 ARG A C 1
ATOM 661 O O . ARG A 1 83 ? 32.650 14.604 -31.132 1.00 54.81 83 ARG A O 1
#

Radius of gyration: 18.69 Å; chains: 1; bounding box: 50×28×45 Å